Protein AF-X1G6A3-F1 (afdb_monomer_lite)

Organism: NCBI:txid412755

pLDDT: mean 79.04, std 17.1, range [36.34, 95.69]

InterPro domains:
  IPR011990 Tetratricopeptide-like helical domain superfamily [G3DSA:1.25.40.10] (1-99)
  IPR011990 Tetratricopeptide-like helical domain superfamily [SSF48452] (8-91)

Secondary structure (DSSP, 8-state):
-GGGGGGS-TT-HHHHHHHHHHHHHHT-HHHHHHHHHHHHHHHHHTT-HHHHHHHHHHHHHH-TT-HHHHHHHHHHHHHTT-HHHHHHHHHHHHHHHHHHHHHHS-S-----

Foldseek 3Di:
DPPVVVPQDLLDLVSLQVVLVVCVVVVVLVSSLVSLLSSLVSCVVVVNLVVSLVSLVVSCVSPVLDPSSLVSVLVSCVVVVVVVVNVVSVVVNVVVVVVVVCVVDVPDDDDD

Sequence (112 aa):
MYEKLKKIDKKDPEARLALADLYTRDGSTDQAVDELNEAAELKIRGNDLKHARELLNRAKRLKADHPRTLSNLIDLFKREDEKKEALSLIDDIFLINLIICGQAYPYRDCIG

Radius of gyration: 17.11 Å; c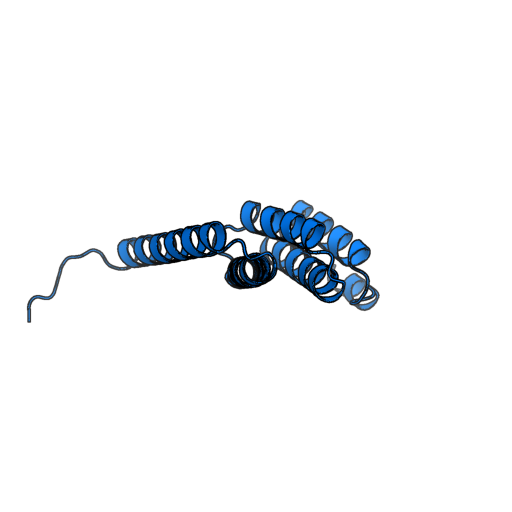hains: 1; bounding box: 32×59×27 Å

Structure (mmCIF, N/CA/C/O backbone):
data_AF-X1G6A3-F1
#
_entry.id   AF-X1G6A3-F1
#
loop_
_atom_site.group_PDB
_atom_site.id
_atom_site.type_symbol
_atom_site.label_atom_id
_atom_site.label_alt_id
_atom_site.label_comp_id
_atom_site.label_asym_id
_atom_site.label_entity_id
_atom_site.label_seq_id
_atom_site.pdbx_PDB_ins_code
_atom_site.Cartn_x
_atom_site.Cartn_y
_atom_site.Cartn_z
_atom_site.occupancy
_atom_site.B_iso_or_equiv
_atom_site.auth_seq_id
_atom_site.auth_comp_id
_atom_site.auth_asym_id
_atom_site.auth_atom_id
_atom_site.pdbx_PDB_model_num
ATOM 1 N N . MET A 1 1 ? -18.938 12.105 8.840 1.00 49.19 1 MET A N 1
ATOM 2 C CA . MET A 1 1 ? -17.483 11.946 8.596 1.00 49.19 1 MET A CA 1
ATOM 3 C C . MET A 1 1 ? -17.151 11.494 7.163 1.00 49.19 1 MET A C 1
ATOM 5 O O . MET A 1 1 ? -16.139 11.931 6.638 1.00 49.19 1 MET A O 1
ATOM 9 N N . TYR A 1 2 ? -18.022 10.733 6.478 1.00 42.38 2 TYR A N 1
ATOM 10 C CA . TYR A 1 2 ? -17.826 10.260 5.089 1.00 42.38 2 TYR A CA 1
ATOM 11 C C . TYR A 1 2 ? -17.892 11.350 3.993 1.00 42.38 2 TYR A C 1
ATOM 13 O O . TYR A 1 2 ? -17.331 11.197 2.913 1.00 42.38 2 TYR A O 1
ATOM 21 N N . GLU A 1 3 ? -18.561 12.479 4.244 1.00 46.28 3 GLU A N 1
ATOM 22 C CA . GLU A 1 3 ? -18.818 13.492 3.204 1.00 46.28 3 GLU A CA 1
ATOM 23 C C . GLU A 1 3 ? -17.573 14.263 2.737 1.00 46.28 3 GLU A C 1
ATOM 25 O O . GLU A 1 3 ? -17.564 14.793 1.625 1.00 46.28 3 GLU A O 1
ATOM 30 N N . LYS A 1 4 ? -16.487 14.278 3.525 1.00 51.66 4 LYS A N 1
ATOM 31 C CA . LYS A 1 4 ? -15.220 14.911 3.116 1.00 51.66 4 LYS A CA 1
ATOM 32 C C . LYS A 1 4 ? -14.477 14.121 2.027 1.00 51.66 4 LYS A C 1
ATOM 34 O O . LYS A 1 4 ? -13.685 14.716 1.302 1.00 51.66 4 LYS A O 1
ATOM 39 N N . LEU A 1 5 ? -14.796 12.834 1.836 1.00 53.09 5 LEU A N 1
ATOM 40 C CA . LEU A 1 5 ? -14.190 11.974 0.806 1.00 53.09 5 LEU A CA 1
ATOM 41 C C . LEU A 1 5 ? -14.557 12.391 -0.621 1.00 53.09 5 LEU A C 1
ATOM 43 O O . LEU A 1 5 ? -13.802 12.143 -1.555 1.00 53.09 5 LEU A O 1
ATOM 47 N N . LYS A 1 6 ? -15.700 13.060 -0.817 1.00 52.97 6 LYS A N 1
ATOM 48 C CA . LYS A 1 6 ? -16.178 13.431 -2.158 1.00 52.97 6 LYS A CA 1
ATOM 49 C C . LYS A 1 6 ? -15.344 14.514 -2.853 1.00 52.97 6 LYS A C 1
ATOM 51 O O . LYS A 1 6 ? -15.545 14.725 -4.044 1.00 52.97 6 LYS A O 1
ATOM 56 N N . LYS A 1 7 ? -14.443 15.200 -2.141 1.00 58.16 7 LYS A N 1
ATOM 57 C CA . LYS A 1 7 ? -13.632 16.302 -2.693 1.00 58.16 7 LYS A CA 1
ATOM 58 C C . LYS A 1 7 ? -12.152 15.976 -2.869 1.00 58.16 7 LYS A C 1
ATOM 60 O O . LYS A 1 7 ? -11.409 16.838 -3.322 1.00 58.16 7 LYS A O 1
ATOM 65 N N . ILE A 1 8 ? -11.724 14.774 -2.499 1.00 63.06 8 ILE A N 1
ATOM 66 C CA . ILE A 1 8 ? -10.316 14.400 -2.593 1.00 63.06 8 ILE A CA 1
ATOM 67 C C . ILE A 1 8 ? -10.025 13.955 -4.019 1.00 63.06 8 ILE A C 1
ATOM 69 O O . ILE A 1 8 ? -10.757 13.139 -4.589 1.00 63.06 8 ILE A O 1
ATOM 73 N N . ASP A 1 9 ? -8.980 14.534 -4.607 1.00 66.94 9 ASP A N 1
ATOM 74 C CA . ASP A 1 9 ? -8.517 14.127 -5.922 1.00 66.94 9 ASP A CA 1
ATOM 75 C C . ASP A 1 9 ? -8.006 12.688 -5.837 1.00 66.94 9 ASP A C 1
ATOM 77 O O . ASP A 1 9 ? -6.971 12.391 -5.246 1.00 66.94 9 ASP A O 1
ATOM 81 N N . LYS A 1 10 ? -8.759 11.772 -6.446 1.00 69.25 10 LYS A N 1
ATOM 82 C CA . LYS A 1 10 ? -8.444 10.340 -6.477 1.00 69.25 10 LYS A CA 1
ATOM 83 C C . LYS A 1 10 ? -7.132 10.032 -7.205 1.00 69.25 10 LYS A C 1
ATOM 85 O O . LYS A 1 10 ? -6.689 8.881 -7.162 1.00 69.25 10 LYS A O 1
ATOM 90 N N . LYS A 1 11 ? -6.552 11.010 -7.907 1.00 76.75 11 LYS A N 1
ATOM 91 C CA . LYS A 1 11 ? -5.294 10.889 -8.649 1.00 76.75 11 LYS A CA 1
ATOM 92 C C . LYS A 1 11 ? -4.085 11.434 -7.895 1.00 76.75 11 LYS A C 1
ATOM 94 O O . LYS A 1 11 ? -2.978 11.234 -8.383 1.00 76.75 11 LYS A O 1
ATOM 99 N N . ASP A 1 12 ? -4.284 12.069 -6.744 1.00 84.06 12 ASP A N 1
ATOM 100 C CA . ASP A 1 12 ? -3.207 12.596 -5.911 1.00 84.06 12 ASP A CA 1
ATOM 101 C C . ASP A 1 12 ? -2.800 11.548 -4.850 1.00 84.06 12 ASP A C 1
ATOM 103 O O . ASP A 1 12 ? -3.581 11.269 -3.929 1.00 84.06 12 ASP A O 1
ATOM 107 N N . PRO A 1 13 ? -1.619 10.910 -4.976 1.00 84.44 13 PRO A N 1
ATOM 108 C CA . PRO A 1 13 ? -1.164 9.941 -3.991 1.00 84.44 13 PRO A CA 1
ATOM 109 C C . PRO A 1 13 ? -1.002 10.569 -2.603 1.00 84.44 13 PRO A C 1
ATOM 111 O O . PRO A 1 13 ? -1.324 9.922 -1.611 1.00 84.44 13 PRO A O 1
ATOM 114 N N . GLU A 1 14 ? -0.566 11.821 -2.503 1.00 87.00 14 GLU A N 1
ATOM 115 C CA . GLU A 1 14 ? -0.325 12.512 -1.240 1.00 87.00 14 GLU A CA 1
ATOM 116 C C . GLU A 1 14 ? -1.641 12.765 -0.483 1.00 87.00 14 GLU A C 1
ATOM 118 O O . GLU A 1 14 ? -1.715 12.564 0.734 1.00 87.00 14 GLU A O 1
ATOM 123 N N . ALA A 1 15 ? -2.721 13.092 -1.199 1.00 86.75 15 ALA A N 1
ATOM 124 C CA . ALA A 1 15 ? -4.049 13.222 -0.604 1.00 86.75 15 ALA A CA 1
ATOM 125 C C . ALA A 1 15 ? -4.585 11.886 -0.051 1.00 86.75 15 ALA A C 1
ATOM 127 O O . ALA A 1 15 ? -5.227 11.854 1.003 1.00 86.75 15 ALA A O 1
ATOM 128 N N . ARG A 1 16 ? -4.279 10.769 -0.721 1.00 87.38 16 ARG A N 1
ATOM 129 C CA . ARG A 1 16 ? -4.625 9.420 -0.242 1.00 87.38 16 ARG A CA 1
ATOM 130 C C . ARG A 1 16 ? -3.812 9.006 0.980 1.00 87.38 16 ARG A C 1
ATOM 132 O O . ARG A 1 16 ? -4.356 8.382 1.887 1.00 87.38 16 ARG A O 1
ATOM 139 N N . LEU A 1 17 ? -2.546 9.413 1.074 1.00 90.25 17 LEU A N 1
ATOM 140 C CA . LEU A 1 17 ? -1.741 9.190 2.281 1.00 90.25 17 LEU A CA 1
ATOM 141 C C . LEU A 1 17 ? -2.310 9.925 3.493 1.00 90.25 17 LEU A C 1
ATOM 143 O O . LEU A 1 17 ? -2.403 9.343 4.573 1.00 90.25 17 LEU A O 1
ATOM 147 N N . ALA A 1 18 ? -2.758 11.168 3.309 1.00 89.19 18 ALA A N 1
ATOM 148 C CA . ALA A 1 18 ? -3.417 11.911 4.377 1.00 89.19 18 ALA A CA 1
ATOM 149 C C . ALA A 1 18 ? -4.701 11.207 4.854 1.00 89.19 18 ALA A C 1
ATOM 151 O O . ALA A 1 18 ? -4.959 11.151 6.057 1.00 89.19 18 ALA A O 1
ATOM 152 N N . LEU A 1 19 ? -5.486 10.621 3.941 1.00 88.62 19 LEU A N 1
ATOM 153 C CA . LEU A 1 19 ? -6.640 9.796 4.310 1.00 88.62 19 LEU A CA 1
ATOM 154 C C . LEU A 1 19 ? -6.237 8.539 5.073 1.00 88.62 19 LEU A C 1
ATOM 156 O O . LEU A 1 19 ? -6.836 8.250 6.106 1.00 88.62 19 LEU A O 1
ATOM 160 N N . ALA A 1 20 ? -5.220 7.817 4.608 1.00 91.19 20 ALA A N 1
ATOM 161 C CA . ALA A 1 20 ? -4.728 6.633 5.298 1.00 91.19 20 ALA A CA 1
ATOM 162 C C . ALA A 1 20 ? -4.295 6.949 6.739 1.00 91.19 20 ALA A C 1
ATOM 164 O O . ALA A 1 20 ? -4.617 6.204 7.665 1.00 91.19 20 ALA A O 1
ATOM 165 N N . ASP A 1 21 ? -3.616 8.078 6.952 1.00 91.31 21 ASP A N 1
ATOM 166 C CA . ASP A 1 21 ? -3.221 8.549 8.282 1.00 91.31 21 ASP A CA 1
ATOM 167 C C . ASP A 1 21 ? -4.432 8.874 9.161 1.00 91.31 21 ASP A C 1
ATOM 169 O O . ASP A 1 21 ? -4.462 8.504 10.337 1.00 91.31 21 ASP A O 1
ATOM 173 N N . LEU A 1 22 ? -5.437 9.549 8.596 1.00 91.00 22 LEU A N 1
ATOM 174 C CA . LEU A 1 22 ? -6.684 9.860 9.294 1.00 91.00 22 LEU A CA 1
ATOM 175 C C . LEU A 1 22 ? -7.419 8.581 9.700 1.00 91.00 22 LEU A C 1
ATOM 177 O O . LEU A 1 22 ? -7.771 8.438 10.868 1.00 91.00 22 LEU A O 1
ATOM 181 N N . TYR A 1 23 ? -7.584 7.635 8.777 1.00 90.31 23 TYR A N 1
ATOM 182 C CA . TYR A 1 23 ? -8.232 6.354 9.048 1.00 90.31 23 TYR A CA 1
ATOM 183 C C . TYR A 1 23 ? -7.463 5.505 10.058 1.00 90.31 23 TYR A C 1
ATOM 185 O O . TYR A 1 23 ? -8.072 4.872 10.915 1.00 90.31 23 TYR A O 1
ATOM 193 N N . THR A 1 24 ? -6.129 5.546 10.023 1.00 91.56 24 THR A N 1
ATOM 194 C CA . THR A 1 24 ? -5.293 4.862 11.019 1.00 91.56 24 THR A CA 1
ATOM 195 C C . THR A 1 24 ? -5.548 5.420 12.421 1.00 91.56 24 THR A C 1
ATOM 197 O O . THR A 1 24 ? -5.660 4.656 13.375 1.00 91.56 24 THR A O 1
ATOM 200 N N . ARG A 1 25 ? -5.664 6.749 12.560 1.00 91.25 25 ARG A N 1
ATOM 201 C CA . ARG A 1 25 ? -5.941 7.410 13.851 1.00 91.25 25 ARG A CA 1
ATOM 202 C C . ARG A 1 25 ? -7.366 7.178 14.348 1.00 91.25 25 ARG A C 1
ATOM 204 O O . ARG A 1 25 ? -7.579 7.133 15.552 1.00 91.25 25 ARG A O 1
ATOM 211 N N . ASP A 1 26 ? -8.310 7.044 13.425 1.00 89.94 26 ASP A N 1
ATOM 212 C CA . ASP A 1 26 ? -9.722 6.767 13.703 1.00 89.94 26 ASP A CA 1
ATOM 213 C C . ASP A 1 26 ? -9.976 5.292 14.081 1.00 89.94 26 ASP A C 1
ATOM 215 O O . ASP A 1 26 ? -11.067 4.939 14.512 1.00 89.94 26 ASP A O 1
ATOM 219 N N . GLY A 1 27 ? -8.971 4.417 13.934 1.00 90.69 27 GLY A N 1
ATOM 220 C CA . GLY A 1 27 ? -9.107 2.970 14.150 1.00 90.69 27 GLY A CA 1
ATOM 221 C C . GLY A 1 27 ? -9.759 2.230 12.976 1.00 90.69 27 GLY A C 1
ATOM 222 O O . GLY A 1 27 ? -9.955 1.019 13.033 1.00 90.69 27 GLY A O 1
ATOM 223 N N . SER A 1 28 ? -10.044 2.939 11.887 1.00 91.56 28 SER A N 1
ATOM 224 C CA . SER A 1 28 ? -10.624 2.419 10.649 1.00 91.56 28 SER A CA 1
ATOM 225 C C . SER A 1 28 ? -9.548 1.738 9.785 1.00 91.56 28 SER A C 1
ATOM 227 O O . SER A 1 28 ? -9.238 2.178 8.676 1.00 91.56 28 SER A O 1
ATOM 229 N N . THR A 1 29 ? -8.936 0.670 10.311 1.00 92.25 29 THR A N 1
ATOM 230 C CA . THR A 1 29 ? -7.746 0.015 9.734 1.00 92.25 29 THR A CA 1
ATOM 231 C C . THR A 1 29 ? -7.951 -0.465 8.298 1.00 92.25 29 THR A C 1
ATOM 233 O O . THR A 1 29 ? -7.063 -0.266 7.473 1.00 92.25 29 THR A O 1
ATOM 236 N N . ASP A 1 30 ? -9.111 -1.036 7.969 1.00 90.50 30 ASP A N 1
ATOM 237 C CA . ASP A 1 30 ? -9.393 -1.519 6.610 1.00 90.50 30 ASP A CA 1
ATOM 238 C C . ASP A 1 30 ? -9.386 -0.374 5.588 1.00 90.50 30 ASP A C 1
ATOM 240 O O . ASP A 1 30 ? -8.714 -0.457 4.562 1.00 90.50 30 ASP A O 1
ATOM 244 N N . GLN A 1 31 ? -10.025 0.751 5.920 1.00 90.94 31 GLN A N 1
ATOM 245 C CA . GLN A 1 31 ? -10.043 1.936 5.058 1.00 90.94 31 GLN A CA 1
ATOM 246 C C . GLN A 1 31 ? -8.647 2.557 4.919 1.00 90.94 31 GLN A C 1
ATOM 248 O O . GLN A 1 31 ? -8.274 3.024 3.844 1.00 90.94 31 GLN A O 1
ATOM 253 N N . ALA A 1 32 ? -7.848 2.536 5.991 1.00 93.44 32 ALA A N 1
ATOM 254 C CA . ALA A 1 32 ? -6.464 2.998 5.937 1.00 93.44 32 ALA A CA 1
ATOM 255 C C . ALA A 1 32 ? -5.621 2.147 4.978 1.00 93.44 32 ALA A C 1
ATOM 257 O O . ALA A 1 32 ? -4.841 2.679 4.186 1.00 93.44 32 ALA A O 1
ATOM 258 N N . VAL A 1 33 ? -5.787 0.826 5.045 1.00 95.69 33 VAL A N 1
ATOM 259 C CA . VAL A 1 33 ? -5.089 -0.128 4.183 1.00 95.69 33 VAL A CA 1
ATOM 260 C C . VAL A 1 33 ? -5.518 0.037 2.724 1.00 95.69 33 VAL A C 1
ATOM 262 O O . VAL A 1 33 ? -4.656 0.017 1.843 1.00 95.69 33 VAL A O 1
ATOM 265 N N . ASP A 1 34 ? -6.803 0.262 2.455 1.00 93.19 34 ASP A N 1
ATOM 266 C CA . ASP A 1 34 ? -7.303 0.513 1.101 1.00 93.19 34 ASP A CA 1
ATOM 267 C C . ASP A 1 34 ? -6.699 1.780 0.482 1.00 93.19 34 ASP A C 1
ATOM 269 O O . ASP A 1 34 ? -6.204 1.738 -0.646 1.00 93.19 34 ASP A O 1
ATOM 273 N N . GLU A 1 35 ? -6.645 2.890 1.221 1.00 92.56 35 GLU A N 1
ATOM 274 C CA . GLU A 1 35 ? -6.063 4.136 0.703 1.00 92.56 35 GLU A CA 1
ATOM 275 C C . GLU A 1 35 ? -4.549 4.031 0.459 1.00 92.56 35 GLU A C 1
ATOM 277 O O . GLU A 1 35 ? -4.040 4.575 -0.525 1.00 92.56 35 GLU A O 1
ATOM 282 N N . LEU A 1 36 ? -3.820 3.275 1.291 1.00 94.75 36 LEU A N 1
ATOM 283 C CA . LEU A 1 36 ? -2.403 2.978 1.046 1.00 94.75 36 LEU A CA 1
ATOM 284 C C . LEU A 1 36 ? -2.199 2.156 -0.231 1.00 94.75 36 LEU A C 1
ATOM 286 O O . LEU A 1 36 ? -1.246 2.409 -0.970 1.00 94.75 36 LEU A O 1
ATOM 290 N N . ASN A 1 37 ? -3.085 1.195 -0.508 1.00 95.06 37 ASN A N 1
ATOM 291 C CA . ASN A 1 37 ? -3.037 0.404 -1.738 1.00 95.06 37 ASN A CA 1
ATOM 292 C C . ASN A 1 37 ? -3.295 1.268 -2.973 1.00 95.06 37 ASN A C 1
ATOM 294 O O . ASN A 1 37 ? -2.550 1.191 -3.947 1.00 95.06 37 ASN A O 1
ATOM 298 N N . GLU A 1 38 ? -4.299 2.137 -2.920 1.00 93.56 38 GLU A N 1
ATOM 299 C CA . GLU A 1 38 ? -4.611 3.056 -4.015 1.00 93.56 38 GLU A CA 1
ATOM 300 C C . GLU A 1 38 ? -3.458 4.037 -4.295 1.00 93.56 38 GLU A C 1
ATOM 302 O O . GLU A 1 38 ? -3.108 4.286 -5.454 1.00 93.56 38 GLU A O 1
ATOM 307 N N . ALA A 1 39 ? -2.829 4.572 -3.242 1.00 93.75 39 ALA A N 1
ATOM 308 C CA . ALA A 1 39 ? -1.647 5.422 -3.365 1.00 93.75 39 ALA A CA 1
ATOM 309 C C . ALA A 1 39 ? -0.454 4.659 -3.968 1.00 93.75 39 ALA A C 1
ATOM 311 O O . ALA A 1 39 ? 0.229 5.177 -4.856 1.00 93.75 39 ALA A O 1
ATOM 312 N N . ALA A 1 40 ? -0.229 3.411 -3.545 1.00 94.56 40 ALA A N 1
ATOM 313 C CA . ALA A 1 40 ? 0.817 2.560 -4.102 1.00 94.56 40 ALA A CA 1
ATOM 314 C C . ALA A 1 40 ? 0.587 2.263 -5.591 1.00 94.56 40 ALA A C 1
ATOM 316 O O . ALA A 1 40 ? 1.512 2.393 -6.388 1.00 94.56 40 ALA A O 1
ATOM 317 N N . GLU A 1 41 ? -0.643 1.946 -6.003 1.00 93.00 41 GLU A N 1
ATOM 318 C CA . GLU A 1 41 ? -0.985 1.703 -7.409 1.00 93.00 41 GLU A CA 1
ATOM 319 C C . GLU A 1 41 ? -0.720 2.929 -8.298 1.00 93.00 41 GLU A C 1
ATOM 321 O O . GLU A 1 41 ? -0.263 2.787 -9.435 1.00 93.00 41 GLU A O 1
ATOM 326 N N . LEU A 1 42 ? -0.967 4.146 -7.794 1.00 92.00 42 LEU A N 1
ATOM 327 C CA . LEU A 1 42 ? -0.612 5.384 -8.498 1.00 92.00 42 LEU A CA 1
ATOM 328 C C . LEU A 1 42 ? 0.903 5.508 -8.697 1.00 92.00 42 LEU A C 1
ATOM 330 O O . LEU A 1 42 ? 1.341 5.816 -9.806 1.00 92.00 42 LEU A O 1
ATOM 334 N N . LYS A 1 43 ? 1.703 5.217 -7.663 1.00 91.19 43 LYS A N 1
ATOM 335 C CA . LYS A 1 43 ? 3.173 5.235 -7.749 1.00 91.19 43 LYS A CA 1
ATOM 336 C C . LYS A 1 43 ? 3.699 4.138 -8.689 1.00 91.19 43 LYS A C 1
ATOM 338 O O . LYS A 1 43 ? 4.541 4.430 -9.532 1.00 91.19 43 LYS A O 1
ATOM 343 N N . ILE A 1 44 ? 3.120 2.931 -8.669 1.00 90.75 44 ILE A N 1
ATOM 344 C CA . ILE A 1 44 ? 3.443 1.841 -9.615 1.00 90.75 44 ILE A CA 1
ATOM 345 C C . ILE A 1 44 ? 3.169 2.264 -11.063 1.00 90.75 44 ILE A C 1
ATOM 347 O O . ILE A 1 44 ? 3.989 2.012 -11.948 1.00 90.75 44 ILE A O 1
ATOM 351 N N . ARG A 1 45 ? 2.029 2.921 -11.329 1.00 89.38 45 ARG A N 1
ATOM 352 C CA . ARG A 1 45 ? 1.714 3.469 -12.662 1.00 89.38 45 ARG A CA 1
ATOM 353 C C . ARG A 1 45 ? 2.690 4.570 -13.082 1.00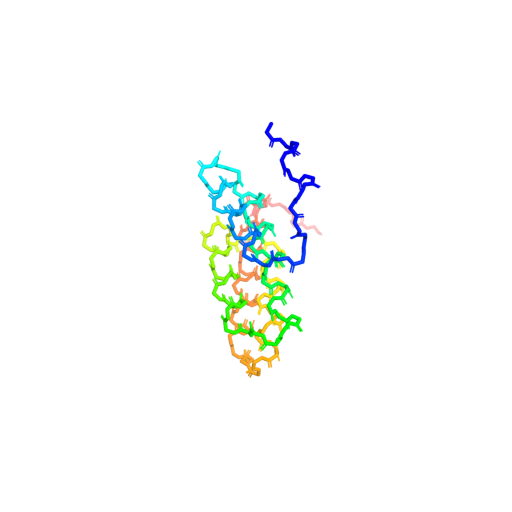 89.38 45 ARG A C 1
ATOM 355 O O . ARG A 1 45 ? 2.995 4.674 -14.264 1.00 89.38 45 ARG A O 1
ATOM 362 N N . GLY A 1 46 ? 3.194 5.346 -12.125 1.00 89.50 46 GLY A N 1
ATOM 363 C CA . GLY A 1 46 ? 4.246 6.345 -12.321 1.00 89.50 46 GLY A CA 1
ATOM 364 C C . GLY A 1 46 ? 5.672 5.783 -12.392 1.00 89.50 46 GLY A C 1
ATOM 365 O O . GLY A 1 46 ? 6.609 6.571 -12.447 1.00 89.50 46 GLY A O 1
ATOM 366 N N . ASN A 1 47 ? 5.847 4.454 -12.385 1.00 88.69 47 ASN A N 1
ATOM 367 C CA . ASN A 1 47 ? 7.143 3.763 -12.335 1.00 88.69 47 ASN A CA 1
ATOM 368 C C . ASN A 1 47 ? 7.992 4.069 -11.082 1.00 88.69 47 ASN A C 1
ATOM 370 O O . ASN A 1 47 ? 9.196 3.829 -11.052 1.00 88.69 47 ASN A O 1
ATOM 374 N N . ASP A 1 48 ? 7.358 4.571 -10.026 1.00 91.81 48 ASP A N 1
ATOM 375 C CA . ASP A 1 48 ? 7.979 4.854 -8.737 1.00 91.81 48 ASP A CA 1
ATOM 376 C C . ASP A 1 48 ? 7.809 3.652 -7.795 1.00 91.81 48 ASP A C 1
ATOM 378 O O . ASP A 1 48 ? 7.016 3.650 -6.847 1.00 91.81 48 ASP A O 1
ATOM 382 N N . LEU A 1 49 ? 8.523 2.572 -8.125 1.00 90.62 49 LEU A N 1
ATOM 383 C CA . LEU A 1 49 ? 8.404 1.279 -7.443 1.00 90.62 49 LEU A CA 1
ATOM 384 C C . LEU A 1 49 ? 8.909 1.343 -5.996 1.00 90.62 49 LEU A C 1
ATOM 386 O O . LEU A 1 49 ? 8.321 0.727 -5.107 1.00 90.62 49 LEU A O 1
ATOM 390 N N . LYS A 1 50 ? 9.922 2.174 -5.727 1.00 91.19 50 LYS A N 1
ATOM 391 C CA . LYS A 1 50 ? 10.479 2.350 -4.383 1.00 91.19 50 LYS A CA 1
ATOM 392 C C . LYS A 1 50 ? 9.436 2.891 -3.403 1.00 91.19 50 LYS A C 1
ATOM 394 O O . LYS A 1 50 ? 9.204 2.274 -2.364 1.00 91.19 50 LYS A O 1
ATOM 399 N N . HIS A 1 51 ? 8.772 4.001 -3.734 1.00 92.06 51 HIS A N 1
ATOM 400 C CA . HIS A 1 51 ? 7.743 4.549 -2.848 1.00 92.06 51 HIS A CA 1
ATOM 401 C C . HIS A 1 51 ? 6.516 3.633 -2.789 1.00 92.06 51 HIS A C 1
ATOM 403 O O . HIS A 1 51 ? 5.948 3.445 -1.716 1.00 92.06 51 HIS A O 1
ATOM 409 N N . ALA A 1 52 ? 6.133 2.987 -3.896 1.00 93.88 52 ALA A N 1
ATOM 410 C CA . ALA A 1 52 ? 5.058 1.996 -3.869 1.00 93.88 52 ALA A CA 1
ATOM 411 C C . ALA A 1 52 ? 5.331 0.857 -2.868 1.00 93.88 52 ALA A C 1
ATOM 413 O O . ALA A 1 52 ? 4.452 0.499 -2.082 1.00 93.88 52 ALA A O 1
ATOM 414 N N . ARG A 1 53 ? 6.563 0.334 -2.839 1.00 93.75 53 ARG A N 1
ATOM 415 C CA . ARG A 1 53 ? 6.999 -0.702 -1.894 1.00 93.75 53 ARG A CA 1
ATOM 416 C C . ARG A 1 53 ? 6.880 -0.235 -0.444 1.00 93.75 53 ARG A C 1
ATOM 418 O O . ARG A 1 53 ? 6.405 -0.985 0.408 1.00 93.75 53 ARG A O 1
ATOM 425 N N . GLU A 1 54 ? 7.290 0.994 -0.143 1.00 95.00 54 GLU A N 1
ATOM 426 C CA . GLU A 1 54 ? 7.181 1.570 1.204 1.00 95.00 54 GLU A CA 1
ATOM 427 C C . GLU A 1 54 ? 5.721 1.643 1.676 1.00 95.00 54 GLU A C 1
ATOM 429 O O . GLU A 1 54 ? 5.409 1.235 2.801 1.00 95.00 54 GLU A O 1
ATOM 434 N N . LEU A 1 55 ? 4.818 2.085 0.796 1.00 95.50 55 LEU A N 1
ATOM 435 C CA . LEU A 1 55 ? 3.386 2.181 1.079 1.00 95.50 55 LEU A CA 1
ATOM 436 C C . LEU A 1 55 ? 2.743 0.810 1.302 1.00 95.50 55 LEU A C 1
ATOM 438 O O . LEU A 1 55 ? 2.009 0.622 2.274 1.00 95.50 55 LEU A O 1
ATOM 442 N N . LEU A 1 56 ? 3.066 -0.172 0.464 1.00 95.25 56 LEU A N 1
ATOM 443 C CA . LEU A 1 56 ? 2.550 -1.533 0.609 1.00 95.25 56 LEU A CA 1
ATOM 444 C C . LEU A 1 56 ? 3.095 -2.235 1.859 1.00 95.25 56 LEU A C 1
ATOM 446 O O . LEU A 1 56 ? 2.351 -2.926 2.551 1.00 95.25 56 LEU A O 1
ATOM 450 N N . ASN A 1 57 ? 4.359 -2.008 2.222 1.00 94.31 57 ASN A N 1
ATOM 451 C CA . ASN A 1 57 ? 4.916 -2.510 3.481 1.00 94.31 57 ASN A CA 1
ATOM 452 C C . ASN A 1 57 ? 4.245 -1.875 4.701 1.00 94.31 57 ASN A C 1
ATOM 454 O O . ASN A 1 57 ? 4.055 -2.530 5.728 1.00 94.31 57 ASN A O 1
ATOM 458 N N . ARG A 1 58 ? 3.871 -0.597 4.607 1.00 95.19 58 ARG A N 1
ATOM 459 C CA . ARG A 1 58 ? 3.070 0.063 5.638 1.00 95.19 58 ARG A CA 1
ATOM 460 C C . ARG A 1 58 ? 1.679 -0.568 5.742 1.00 95.19 58 ARG A C 1
ATOM 462 O O . ARG A 1 58 ? 1.258 -0.884 6.850 1.00 95.19 58 ARG A O 1
ATOM 469 N N . ALA A 1 59 ? 1.016 -0.819 4.616 1.00 95.19 59 ALA A N 1
ATOM 470 C CA . ALA A 1 59 ? -0.270 -1.509 4.579 1.00 95.19 59 ALA A CA 1
ATOM 471 C C . ALA A 1 59 ? -0.181 -2.927 5.177 1.00 95.19 59 ALA A C 1
ATOM 473 O O . ALA A 1 59 ? -1.009 -3.287 6.007 1.00 95.19 59 ALA A O 1
ATOM 474 N N . LYS A 1 60 ? 0.872 -3.693 4.852 1.00 93.44 60 LYS A N 1
ATOM 475 C CA . LYS A 1 60 ? 1.122 -5.036 5.407 1.00 93.44 60 LYS A CA 1
A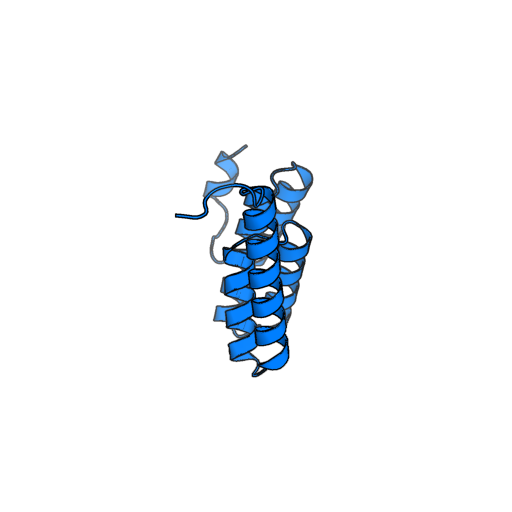TOM 476 C C . LYS A 1 60 ? 1.338 -5.007 6.924 1.00 93.44 60 LYS A C 1
ATOM 478 O O . LYS A 1 60 ? 0.892 -5.910 7.620 1.00 93.44 60 LYS A O 1
ATOM 483 N N . ARG A 1 61 ? 1.992 -3.967 7.458 1.00 93.31 61 ARG A N 1
ATOM 484 C CA . ARG A 1 61 ? 2.147 -3.779 8.913 1.00 93.31 61 ARG A CA 1
ATOM 485 C C . ARG A 1 61 ? 0.826 -3.488 9.623 1.00 93.31 61 ARG A C 1
ATOM 487 O O . ARG A 1 61 ? 0.671 -3.896 10.767 1.00 93.31 61 ARG A O 1
ATOM 494 N N . LEU A 1 62 ? -0.091 -2.774 8.968 1.00 93.12 62 LEU A N 1
ATOM 495 C CA . LEU A 1 62 ? -1.423 -2.501 9.513 1.00 93.12 62 LEU A CA 1
ATOM 496 C C . LEU A 1 62 ? -2.321 -3.739 9.450 1.00 93.12 62 LEU A C 1
ATOM 498 O O . LEU A 1 62 ? -3.030 -4.025 10.410 1.00 93.12 62 LEU A O 1
ATOM 502 N N . LYS A 1 63 ? -2.281 -4.472 8.332 1.00 90.81 63 LYS A N 1
ATOM 503 C CA . LYS A 1 63 ? -3.059 -5.692 8.122 1.00 90.81 63 LYS A CA 1
ATOM 504 C C . LYS A 1 63 ? -2.289 -6.673 7.240 1.00 90.81 63 LYS A C 1
ATOM 506 O O . LYS A 1 63 ? -2.188 -6.497 6.024 1.00 90.81 63 LYS A O 1
ATOM 511 N N . ALA A 1 64 ? -1.722 -7.695 7.877 1.00 87.75 64 ALA A N 1
ATOM 512 C CA . ALA A 1 64 ? -0.787 -8.624 7.243 1.00 87.75 64 ALA A CA 1
ATOM 513 C C . ALA A 1 64 ? -1.448 -9.563 6.223 1.00 87.75 64 ALA A C 1
ATOM 515 O O . ALA A 1 64 ? -0.803 -9.953 5.252 1.00 87.75 64 ALA A O 1
ATOM 516 N N . ASP A 1 65 ? -2.722 -9.892 6.426 1.00 85.81 65 ASP A N 1
ATOM 517 C CA . ASP A 1 65 ? -3.521 -10.809 5.610 1.00 85.81 65 ASP A CA 1
ATOM 518 C C . ASP A 1 65 ? -4.360 -10.092 4.540 1.00 85.81 65 ASP A C 1
ATOM 520 O O . ASP A 1 65 ? -5.196 -10.710 3.881 1.00 85.81 65 ASP A O 1
ATOM 524 N N . HIS A 1 66 ? -4.152 -8.785 4.335 1.00 89.25 66 HIS A N 1
ATOM 525 C CA . HIS A 1 66 ? -4.962 -8.027 3.390 1.00 89.25 66 HIS A CA 1
ATOM 526 C C . HIS A 1 66 ? -4.689 -8.466 1.936 1.00 89.25 66 HIS A C 1
ATOM 528 O O . HIS A 1 66 ? -3.591 -8.226 1.414 1.00 89.25 66 HIS A O 1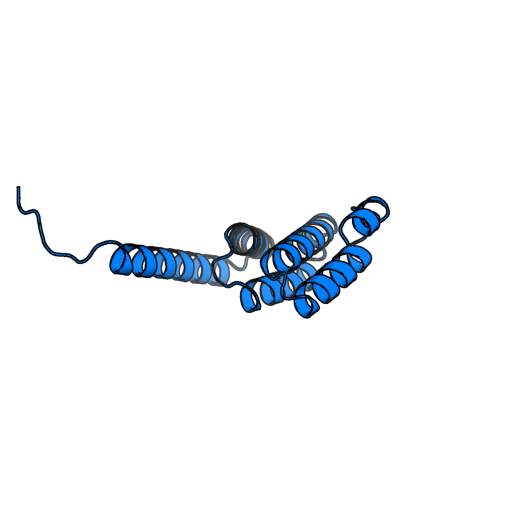
ATOM 534 N N . PRO A 1 67 ? -5.677 -9.047 1.228 1.00 87.56 67 PRO A N 1
ATOM 535 C CA . PRO A 1 67 ? -5.444 -9.749 -0.036 1.00 87.56 67 PRO A CA 1
ATOM 536 C C . PRO A 1 67 ? -4.958 -8.818 -1.150 1.00 87.56 67 PRO A C 1
ATOM 538 O O . PRO A 1 67 ? -4.090 -9.187 -1.946 1.00 87.56 67 PRO A O 1
ATOM 541 N N . ARG A 1 68 ? -5.466 -7.579 -1.182 1.00 90.00 68 ARG A N 1
ATOM 542 C CA . ARG A 1 68 ? -5.051 -6.571 -2.166 1.00 90.00 68 ARG A CA 1
ATOM 543 C C . ARG A 1 68 ? -3.603 -6.129 -1.956 1.00 90.00 68 ARG A C 1
ATOM 545 O O . ARG A 1 68 ? -2.855 -6.027 -2.920 1.00 90.00 68 ARG A O 1
ATOM 552 N N . THR A 1 69 ? -3.192 -5.954 -0.698 1.00 93.00 69 THR A N 1
ATOM 553 C CA . THR A 1 69 ? -1.819 -5.560 -0.341 1.00 93.00 69 THR A CA 1
ATOM 554 C C . THR A 1 69 ? -0.818 -6.621 -0.773 1.00 93.00 69 THR A C 1
ATOM 556 O O . THR A 1 69 ? 0.210 -6.308 -1.368 1.00 93.00 69 THR A O 1
ATOM 559 N N . LEU A 1 70 ? -1.141 -7.884 -0.504 1.00 90.75 70 LEU A N 1
ATOM 560 C CA . LEU A 1 70 ? -0.317 -9.025 -0.880 1.00 90.75 70 LEU A CA 1
ATOM 561 C C . LEU A 1 70 ? -0.203 -9.159 -2.404 1.00 90.75 70 LEU A C 1
ATOM 563 O O . LEU A 1 70 ? 0.901 -9.314 -2.921 1.00 90.75 70 LEU A O 1
ATOM 567 N N . SER A 1 71 ? -1.319 -9.012 -3.124 1.00 89.81 71 SER A N 1
ATOM 568 C CA . SER A 1 71 ? -1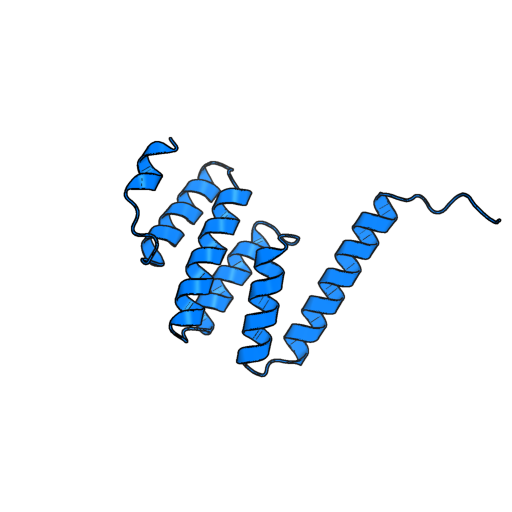.340 -9.042 -4.594 1.00 89.81 71 SER A CA 1
ATOM 569 C C . SER A 1 71 ? -0.473 -7.932 -5.197 1.00 89.81 71 SER A C 1
ATOM 571 O O . SER A 1 71 ? 0.377 -8.198 -6.045 1.00 89.81 71 SER A O 1
ATOM 573 N N . ASN A 1 72 ? -0.612 -6.704 -4.691 1.00 91.19 72 ASN A N 1
ATOM 574 C CA . ASN A 1 72 ? 0.170 -5.558 -5.147 1.00 91.19 72 ASN A CA 1
ATOM 575 C C . ASN A 1 72 ? 1.676 -5.716 -4.856 1.00 91.19 72 ASN A C 1
ATOM 577 O O . ASN A 1 72 ? 2.496 -5.319 -5.681 1.00 91.19 72 ASN A O 1
ATOM 581 N N . LEU A 1 73 ? 2.060 -6.321 -3.723 1.00 90.69 73 LEU A N 1
ATOM 582 C CA . LEU A 1 73 ? 3.465 -6.637 -3.421 1.00 90.69 73 LEU A CA 1
ATOM 583 C C . LEU A 1 73 ? 4.039 -7.681 -4.383 1.00 90.69 73 LEU A C 1
ATOM 585 O O . LEU A 1 73 ? 5.149 -7.502 -4.876 1.00 90.69 73 LEU A O 1
ATOM 589 N N . ILE A 1 74 ? 3.284 -8.740 -4.687 1.00 88.19 74 ILE A N 1
ATOM 590 C CA . ILE A 1 74 ? 3.698 -9.763 -5.659 1.00 88.19 74 ILE A CA 1
ATOM 591 C C . ILE A 1 74 ? 3.931 -9.128 -7.034 1.00 88.19 74 ILE A C 1
ATOM 593 O O . ILE A 1 74 ? 4.944 -9.399 -7.680 1.00 88.19 74 ILE A O 1
ATOM 597 N N . ASP A 1 75 ? 3.014 -8.273 -7.484 1.00 86.56 75 ASP A N 1
ATOM 598 C CA . ASP A 1 75 ? 3.136 -7.604 -8.779 1.00 86.56 75 ASP A CA 1
ATOM 599 C C . ASP A 1 75 ? 4.300 -6.610 -8.820 1.00 86.56 75 ASP A C 1
ATOM 601 O O . ASP A 1 75 ? 4.972 -6.489 -9.847 1.00 86.56 75 ASP A O 1
ATOM 605 N N . LEU A 1 76 ? 4.587 -5.945 -7.701 1.00 88.56 76 LEU A N 1
ATOM 606 C CA . LEU A 1 76 ? 5.747 -5.075 -7.556 1.00 88.56 76 LEU A CA 1
ATOM 607 C C . LEU A 1 76 ? 7.061 -5.868 -7.620 1.00 88.56 76 LEU A C 1
ATOM 609 O O . LEU A 1 76 ? 7.936 -5.519 -8.410 1.00 88.56 76 LEU A O 1
ATOM 613 N N . PHE A 1 77 ? 7.174 -6.983 -6.894 1.00 85.12 77 PHE A N 1
ATOM 614 C CA . PHE A 1 77 ? 8.364 -7.841 -6.937 1.00 85.12 77 PHE A CA 1
ATOM 615 C C . PHE A 1 77 ? 8.614 -8.442 -8.324 1.00 85.12 77 PHE A C 1
ATOM 617 O O . PHE A 1 77 ? 9.758 -8.518 -8.769 1.00 85.12 77 PHE A O 1
ATOM 624 N N . LYS A 1 78 ? 7.552 -8.803 -9.059 1.00 83.50 78 LYS A N 1
ATOM 625 C CA . LYS A 1 78 ? 7.672 -9.244 -10.459 1.00 83.50 78 LYS A CA 1
ATOM 626 C C . LYS A 1 78 ? 8.268 -8.165 -11.366 1.00 83.50 78 LYS A C 1
ATOM 628 O O . LYS A 1 78 ? 8.968 -8.506 -12.315 1.00 83.50 78 LYS A O 1
ATOM 633 N N . ARG A 1 79 ? 7.978 -6.883 -11.109 1.00 81.00 79 ARG A N 1
ATOM 634 C CA . ARG A 1 79 ? 8.498 -5.751 -11.896 1.00 81.00 79 ARG A CA 1
ATOM 635 C C . ARG A 1 79 ? 9.943 -5.401 -11.555 1.00 81.00 79 ARG A C 1
ATOM 637 O O . ARG A 1 79 ? 10.661 -4.960 -12.444 1.00 81.00 79 ARG A O 1
ATOM 644 N N . GLU A 1 80 ? 10.362 -5.604 -10.309 1.00 75.31 80 GLU A N 1
ATOM 645 C CA . GLU A 1 80 ? 11.739 -5.342 -9.857 1.00 75.31 80 GLU A CA 1
ATOM 646 C C . GLU A 1 80 ? 12.709 -6.515 -10.140 1.00 75.31 80 GLU A C 1
ATOM 648 O O . GLU A 1 80 ? 13.873 -6.446 -9.767 1.00 75.31 80 GLU A O 1
ATOM 653 N N . ASP A 1 81 ? 12.250 -7.580 -10.821 1.00 75.31 81 ASP A N 1
ATOM 654 C CA . ASP A 1 81 ? 12.965 -8.859 -11.056 1.00 75.31 81 ASP A CA 1
ATOM 655 C C . ASP A 1 81 ? 13.432 -9.563 -9.757 1.00 75.31 81 ASP A C 1
ATOM 657 O O . ASP A 1 81 ? 14.209 -10.520 -9.768 1.00 75.31 81 ASP A O 1
ATOM 661 N N . GLU A 1 82 ? 12.870 -9.151 -8.616 1.00 74.81 82 GLU A N 1
ATOM 662 C CA . GLU A 1 82 ? 13.090 -9.696 -7.272 1.00 74.81 82 GLU A CA 1
ATOM 663 C C . GLU A 1 82 ? 12.268 -10.981 -7.063 1.00 74.81 82 GLU A C 1
ATOM 665 O O . GLU A 1 82 ? 11.346 -11.082 -6.249 1.00 74.81 82 GLU A O 1
ATOM 670 N N . LYS A 1 83 ? 12.582 -12.008 -7.860 1.00 71.94 83 LYS A N 1
ATOM 671 C CA . LYS A 1 83 ? 11.848 -13.286 -7.860 1.00 71.94 83 LYS A CA 1
ATOM 672 C C . LYS A 1 83 ? 11.921 -14.022 -6.521 1.00 71.94 83 LYS A C 1
ATOM 674 O O . LYS A 1 83 ? 11.000 -14.768 -6.200 1.00 71.94 83 LYS A O 1
ATOM 679 N N . LYS A 1 84 ? 12.996 -13.841 -5.747 1.00 72.06 84 LYS A N 1
ATOM 680 C CA . LYS A 1 84 ? 13.184 -14.529 -4.457 1.00 72.06 84 LYS A CA 1
ATOM 681 C C . LYS A 1 84 ? 12.218 -13.995 -3.402 1.00 72.06 84 LYS A C 1
ATOM 683 O O . LYS A 1 84 ? 11.599 -14.774 -2.685 1.00 72.06 84 LYS A O 1
ATOM 688 N N . GLU A 1 85 ? 12.053 -12.683 -3.352 1.00 75.94 85 GLU A N 1
ATOM 689 C CA . GLU A 1 85 ? 11.161 -11.970 -2.447 1.00 75.94 85 GLU A CA 1
ATOM 690 C C . GLU A 1 85 ? 9.694 -12.260 -2.790 1.00 75.94 85 GLU A C 1
ATOM 692 O O . GLU A 1 85 ? 8.891 -12.504 -1.889 1.00 75.94 85 GLU A O 1
ATOM 697 N N . ALA A 1 86 ? 9.361 -12.338 -4.085 1.00 73.12 86 ALA A N 1
ATOM 698 C CA . ALA A 1 86 ? 8.041 -12.769 -4.545 1.00 73.12 86 ALA A CA 1
ATOM 699 C C . ALA A 1 86 ? 7.694 -14.191 -4.083 1.0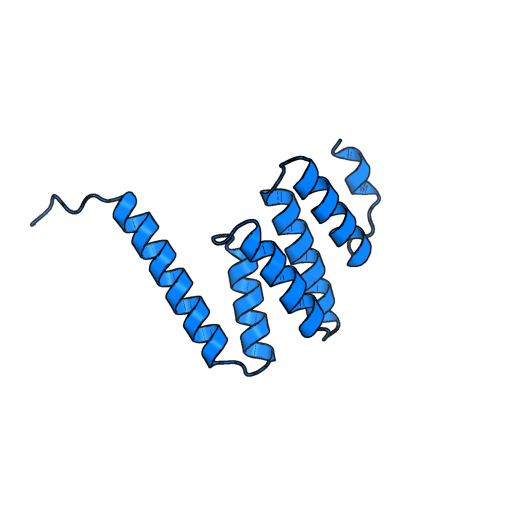0 73.12 86 ALA A C 1
ATOM 701 O O . ALA A 1 86 ? 6.598 -14.415 -3.576 1.00 73.12 86 ALA A O 1
ATOM 702 N N . LEU A 1 87 ? 8.622 -15.140 -4.249 1.00 72.69 87 LEU A N 1
ATOM 703 C CA . LEU A 1 87 ? 8.427 -16.534 -3.840 1.00 72.69 87 LEU A CA 1
ATOM 704 C C . LEU A 1 87 ? 8.265 -16.658 -2.324 1.00 72.69 87 LEU A C 1
ATOM 706 O O . LEU A 1 87 ? 7.300 -17.261 -1.872 1.00 72.69 87 LEU A O 1
ATOM 710 N N . SER A 1 88 ? 9.136 -15.998 -1.557 1.00 79.31 88 SER A N 1
ATOM 711 C CA . SER A 1 88 ? 9.047 -15.957 -0.093 1.00 79.31 88 SER A CA 1
ATOM 712 C C . SER A 1 88 ? 7.689 -15.430 0.387 1.00 79.31 88 SER A C 1
ATOM 714 O O . SER A 1 88 ? 7.051 -16.019 1.255 1.00 79.31 88 SER A O 1
ATOM 716 N N . LEU A 1 89 ? 7.182 -14.356 -0.234 1.00 77.38 89 LEU A N 1
ATOM 717 C CA . LEU A 1 89 ? 5.871 -13.815 0.118 1.00 77.38 89 LEU A CA 1
ATOM 718 C C . LEU A 1 89 ? 4.726 -14.779 -0.229 1.00 77.38 89 LEU A C 1
ATOM 720 O O . LEU A 1 89 ? 3.754 -14.859 0.515 1.00 77.38 89 LEU A O 1
ATOM 724 N N . ILE A 1 90 ? 4.811 -15.493 -1.352 1.00 75.31 90 ILE A N 1
ATOM 725 C CA . ILE A 1 90 ? 3.803 -16.492 -1.737 1.00 75.31 90 ILE A CA 1
ATOM 726 C C . ILE A 1 90 ? 3.787 -17.652 -0.734 1.00 75.31 90 ILE A C 1
ATOM 728 O O . ILE A 1 90 ? 2.703 -18.084 -0.336 1.00 75.31 90 ILE A O 1
ATOM 732 N N . ASP A 1 91 ? 4.958 -18.101 -0.284 1.00 77.44 91 ASP A N 1
ATOM 733 C CA . ASP A 1 91 ? 5.084 -19.139 0.742 1.00 77.44 91 ASP A CA 1
ATOM 734 C C . ASP A 1 91 ? 4.471 -18.678 2.076 1.00 77.44 91 ASP A C 1
ATOM 736 O O . ASP A 1 91 ? 3.684 -19.414 2.677 1.00 77.44 91 ASP A O 1
ATOM 740 N N . ASP A 1 92 ? 4.730 -17.431 2.492 1.00 77.62 92 ASP A N 1
ATOM 741 C CA . ASP A 1 92 ? 4.107 -16.820 3.675 1.00 77.62 92 ASP A CA 1
ATOM 742 C C . ASP A 1 92 ? 2.572 -16.801 3.566 1.00 77.62 92 ASP A C 1
ATOM 744 O O . ASP A 1 92 ? 1.870 -17.141 4.519 1.00 77.62 92 ASP A O 1
ATOM 748 N N . ILE A 1 93 ? 2.027 -16.421 2.404 1.00 76.88 93 ILE A N 1
ATOM 749 C CA . ILE A 1 93 ? 0.575 -16.388 2.160 1.00 76.88 93 ILE A CA 1
ATOM 750 C C . ILE A 1 93 ? -0.019 -17.793 2.248 1.00 76.88 93 ILE A C 1
ATOM 752 O O . ILE A 1 93 ? -1.082 -17.984 2.846 1.00 76.88 93 ILE A O 1
ATOM 756 N N . PHE A 1 94 ? 0.651 -18.779 1.650 1.00 72.44 94 PHE A N 1
ATOM 757 C CA . PHE A 1 94 ? 0.218 -20.169 1.704 1.00 72.44 94 PHE A CA 1
ATOM 758 C C . PHE A 1 94 ? 0.204 -20.682 3.147 1.00 72.44 94 PHE A C 1
ATOM 760 O O . PHE A 1 94 ? -0.768 -21.313 3.566 1.00 72.44 94 PHE A O 1
ATOM 767 N N . LEU A 1 95 ? 1.226 -20.336 3.934 1.00 70.25 95 LEU A N 1
ATOM 768 C CA . LEU A 1 95 ? 1.308 -20.676 5.350 1.00 70.25 95 LEU A CA 1
ATOM 769 C C . LEU A 1 95 ? 0.192 -20.006 6.169 1.00 70.25 95 LEU A C 1
ATOM 771 O O . LEU A 1 95 ? -0.464 -20.681 6.958 1.00 70.25 95 LEU A O 1
ATOM 775 N N . ILE A 1 96 ? -0.069 -18.709 5.961 1.00 69.12 96 ILE A N 1
ATOM 776 C CA . ILE A 1 96 ? -1.157 -17.976 6.634 1.00 69.12 96 ILE A CA 1
ATOM 777 C C . ILE A 1 96 ? -2.508 -18.637 6.333 1.00 69.12 96 ILE A C 1
ATOM 779 O O . ILE A 1 96 ? -3.275 -18.911 7.256 1.00 69.12 96 ILE A O 1
ATOM 783 N N . ASN A 1 97 ? -2.778 -18.965 5.067 1.00 63.94 97 ASN A N 1
ATOM 784 C CA . ASN A 1 97 ? -4.006 -19.658 4.678 1.00 63.94 97 ASN A CA 1
ATOM 785 C C . ASN A 1 97 ? -4.105 -21.057 5.299 1.00 63.94 97 ASN A C 1
ATOM 787 O O . ASN A 1 97 ? -5.182 -21.443 5.749 1.00 63.94 97 ASN A O 1
ATOM 791 N N . LEU A 1 98 ? -3.001 -21.806 5.373 1.00 65.06 98 LEU A N 1
ATOM 792 C CA . LEU A 1 98 ? -2.977 -23.128 6.000 1.00 65.06 98 LEU A CA 1
ATOM 793 C C . LEU A 1 98 ? -3.213 -23.050 7.516 1.00 65.06 98 LEU A C 1
ATOM 795 O O . LEU A 1 98 ? -3.909 -23.901 8.062 1.00 65.06 98 LEU A O 1
ATOM 799 N N . ILE A 1 99 ? -2.698 -22.018 8.193 1.00 61.75 99 ILE A N 1
ATOM 800 C CA . ILE A 1 99 ? -2.927 -21.780 9.626 1.00 61.75 99 ILE A CA 1
ATOM 801 C C . ILE A 1 99 ? -4.385 -21.390 9.882 1.00 61.75 99 ILE A C 1
ATOM 803 O O . ILE A 1 99 ? -5.015 -21.966 10.766 1.00 61.75 99 ILE A O 1
ATOM 807 N N . ILE A 1 100 ? -4.948 -20.461 9.102 1.00 58.06 100 ILE A N 1
ATOM 808 C CA . ILE A 1 100 ? -6.358 -20.060 9.231 1.00 58.06 100 ILE A CA 1
ATOM 809 C C . ILE A 1 100 ? -7.278 -21.257 8.949 1.00 58.06 100 ILE A C 1
ATOM 811 O O . ILE A 1 100 ? -8.230 -21.492 9.691 1.00 58.06 100 ILE A O 1
ATOM 815 N N . CYS A 1 101 ? -6.965 -22.067 7.933 1.00 52.12 101 CYS A N 1
ATOM 816 C CA . CYS A 1 101 ? -7.732 -23.270 7.614 1.00 52.12 101 CYS A CA 1
ATOM 817 C C . CYS A 1 101 ? -7.568 -24.362 8.692 1.00 52.12 101 CYS A C 1
ATOM 819 O O . CYS A 1 101 ? -8.547 -24.986 9.089 1.00 52.12 101 CYS A O 1
ATOM 821 N N . GLY A 1 102 ? -6.365 -24.545 9.248 1.00 52.62 102 GLY A N 1
ATOM 822 C CA . GLY A 1 102 ? -6.099 -25.479 10.350 1.00 52.62 102 GLY A CA 1
ATOM 823 C C . GLY A 1 102 ? -6.724 -25.069 11.691 1.00 52.62 102 GLY A C 1
ATOM 824 O O . GLY A 1 102 ? -6.986 -25.925 12.530 1.00 52.62 102 GLY A O 1
ATOM 825 N N . GLN A 1 103 ? -7.007 -23.779 11.891 1.00 47.44 103 GLN A N 1
ATOM 826 C CA . GLN A 1 103 ? -7.786 -23.264 13.027 1.00 47.44 103 GLN A CA 1
ATOM 827 C C . GLN A 1 103 ? -9.305 -23.394 12.790 1.00 47.44 103 GLN A C 1
ATOM 829 O O . GLN A 1 103 ? -10.068 -23.466 13.751 1.00 47.44 103 GLN A O 1
ATOM 834 N N . ALA A 1 104 ? -9.746 -23.447 11.526 1.00 45.78 104 ALA A N 1
ATOM 835 C CA . ALA A 1 104 ? -11.147 -23.626 11.136 1.00 45.78 104 ALA A CA 1
ATOM 836 C C . ALA A 1 104 ? -11.582 -25.103 11.023 1.00 45.78 104 ALA A C 1
ATOM 838 O O . ALA A 1 104 ? -12.774 -25.390 11.114 1.00 45.78 104 ALA A O 1
ATOM 839 N N . TYR A 1 105 ? -10.639 -26.039 10.870 1.00 43.12 105 TYR A N 1
ATOM 840 C CA . TYR A 1 105 ? -10.898 -27.480 10.823 1.00 43.12 105 TYR A CA 1
ATOM 841 C C . TYR A 1 105 ? -10.032 -28.210 11.858 1.00 43.12 105 TYR A C 1
ATOM 843 O O . TYR A 1 105 ? -8.873 -28.522 11.566 1.00 43.12 105 TYR A O 1
ATOM 851 N N . PRO A 1 106 ? -10.554 -28.534 13.059 1.00 43.34 106 PRO A N 1
ATOM 852 C CA . PRO A 1 106 ? -9.882 -29.510 13.897 1.00 43.34 106 PRO A CA 1
ATOM 853 C C . PRO A 1 106 ? -9.861 -30.827 13.116 1.00 43.34 106 PRO A C 1
ATOM 855 O O . PRO A 1 106 ? -10.903 -31.356 12.742 1.00 43.34 106 PRO A O 1
ATOM 858 N N . TYR A 1 107 ? -8.662 -31.327 12.830 1.00 42.22 107 TYR A N 1
ATOM 859 C CA . TYR A 1 107 ? -8.416 -32.596 12.148 1.00 42.22 107 TYR A CA 1
ATOM 860 C C . TYR A 1 107 ? -8.872 -33.759 13.051 1.00 42.22 107 TYR A C 1
ATOM 862 O O . TYR A 1 107 ? -8.070 -34.417 13.711 1.00 42.22 107 TYR A O 1
ATOM 870 N N . ARG A 1 108 ? -10.183 -33.981 13.137 1.00 46.62 108 ARG A N 1
ATOM 871 C CA . ARG A 1 108 ? -10.812 -35.219 13.593 1.00 46.62 108 ARG A CA 1
ATOM 872 C C . ARG A 1 108 ? -12.128 -35.381 12.838 1.00 46.62 108 ARG A C 1
ATOM 874 O O . ARG A 1 108 ? -12.984 -34.510 12.909 1.00 46.62 108 ARG A O 1
ATOM 881 N N . ASP A 1 109 ? -12.221 -36.526 12.165 1.00 39.69 109 ASP A N 1
ATOM 882 C CA . ASP A 1 109 ? -13.349 -37.058 11.389 1.00 39.69 109 ASP A CA 1
ATOM 883 C C . ASP A 1 109 ? -13.427 -36.465 9.959 1.00 39.69 109 ASP A C 1
ATOM 885 O O . ASP A 1 109 ? -13.545 -35.264 9.775 1.00 39.69 109 ASP A O 1
ATOM 889 N N . CYS A 1 110 ? -13.273 -37.218 8.864 1.00 36.34 110 CYS A N 1
ATOM 890 C CA . CYS A 1 110 ? -13.730 -38.580 8.613 1.00 36.34 110 CYS A CA 1
ATOM 891 C C . CYS A 1 110 ? -12.728 -39.380 7.767 1.00 36.34 110 CYS A C 1
ATOM 893 O O . CYS A 1 110 ? -12.315 -38.978 6.681 1.00 36.34 110 CYS A O 1
ATOM 895 N N . ILE A 1 111 ? -12.414 -40.567 8.274 1.00 44.75 111 ILE A N 1
ATOM 896 C CA . ILE A 1 111 ? -12.107 -41.753 7.480 1.00 44.75 111 ILE A CA 1
ATOM 897 C C . ILE A 1 111 ? -13.417 -42.139 6.772 1.00 44.75 111 ILE A C 1
ATOM 899 O O . ILE A 1 111 ? -14.458 -42.185 7.433 1.00 44.75 111 ILE A O 1
ATOM 903 N N . GLY A 1 112 ? -13.371 -42.394 5.465 1.00 38.38 112 GLY A N 1
ATOM 904 C CA . GLY A 1 112 ? -14.511 -42.834 4.656 1.00 38.38 112 GLY A CA 1
ATOM 905 C C . GLY A 1 112 ? -14.131 -42.994 3.199 1.00 38.38 112 GLY A C 1
ATOM 906 O O . GLY A 1 112 ? -14.236 -41.983 2.476 1.00 38.38 112 GLY A O 1
#